Protein 8BK4 (pdb70)

Structure (mmCIF, N/CA/C/O backbone):
data_8BK4
#
_entry.id   8BK4
#
_cell.length_a   42.493
_cell.length_b   57.529
_cell.length_c   67.712
_cell.angle_alpha   90
_cell.angle_beta   90
_cell.angle_gamma   90
#
_symmetry.space_group_name_H-M   'P 21 21 21'
#
loop_
_entity.id
_entity.type
_entity.pdbx_description
1 polymer 'Macrophage infectivity potentiator'
2 non-polymer GLYCEROL
3 non-polymer (1~{S},5~{S},6~{R})-10-[3,5-bis(chloranyl)phenyl]sulfonyl-5-(hydroxymethyl)-3-[(1~{S})-1-pyridin-2-ylethyl]-3,10-diazabicyclo[4.3.1]decan-2-one
4 non-polymer 'PHOSPHATE ION'
5 water water
#
loop_
_atom_site.group_PDB
_atom_site.id
_atom_site.type_symbol
_atom_site.label_atom_id
_atom_site.label_al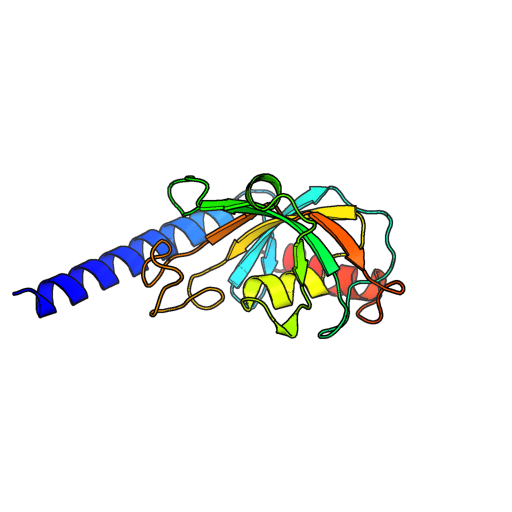t_id
_atom_site.label_comp_id
_atom_site.label_asym_id
_atom_site.label_entity_id
_atom_site.label_seq_id
_atom_site.pdbx_PDB_ins_code
_atom_site.Cartn_x
_atom_site.Cartn_y
_atom_site.Cartn_z
_atom_site.occupancy
_atom_site.B_iso_or_equiv
_atom_site.auth_seq_id
_atom_site.auth_comp_id
_atom_site.auth_asym_id
_atom_site.auth_atom_id
_atom_site.pdbx_PDB_model_num
ATOM 1 N N . ASP A 1 1 ? 8.452 16.288 -11.736 1 44.03 32 ASP A N 1
ATOM 2 C CA . ASP A 1 1 ? 9.196 17.254 -10.935 1 41.27 32 ASP A CA 1
ATOM 3 C C . ASP A 1 1 ? 9.217 16.825 -9.464 1 41.57 32 ASP A C 1
ATOM 4 O O . ASP A 1 1 ? 8.451 15.959 -9.05 1 33.92 32 ASP A O 1
ATOM 12 N N . ALA A 1 2 ? 10.103 17.433 -8.674 1 34.76 33 ALA A N 1
ATOM 13 C CA . ALA A 1 2 ? 10.291 16.972 -7.302 1 33.81 33 ALA A CA 1
ATOM 14 C C . ALA A 1 2 ? 8.998 17.034 -6.489 1 39.93 33 ALA A C 1
ATOM 15 O O . ALA A 1 2 ? 8.765 16.176 -5.636 1 25.71 33 ALA A O 1
ATOM 22 N N . ALA A 1 3 ? 8.1761733 18.063529 -6.7204071 1 52.45 34 ALA A N 1
ATOM 23 C CA . ALA A 1 3 ? 6.8974589 18.265093 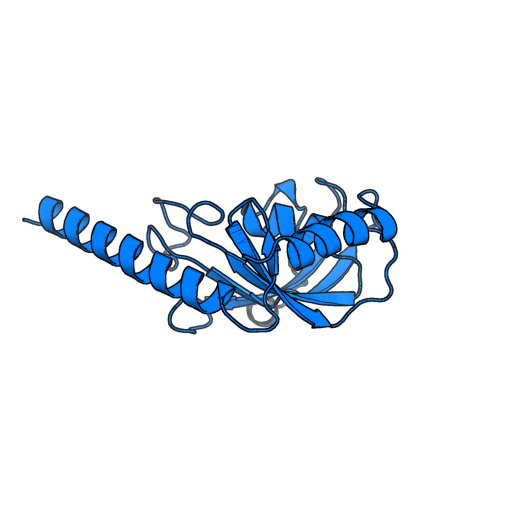-6.00018 1 54.99 34 ALA A CA 1
ATOM 24 C C . ALA A 1 3 ? 5.8913565 17.180006 -6.3925666 1 53.46 34 ALA A C 1
ATOM 25 O O . ALA A 1 3 ? 5.1740705 16.730381 -5.4895686 1 27.03 34 ALA A O 1
ATOM 32 N N . SER A 1 4 ? 5.803 16.801 -7.675 1 33.6 35 SER A N 1
ATOM 33 C CA . SER A 1 4 ? 4.922 15.716 -8.079 1 23.11 35 SER A CA 1
ATOM 34 C C . SER A 1 4 ? 5.476 14.382 -7.602 1 29.29 35 SER A C 1
ATOM 35 O O . SER A 1 4 ? 4.706 13.468 -7.288 1 23.89 35 SER A O 1
ATOM 43 N N . HIS A 1 5 ? 6.806 14.267 -7.507 1 26.35 36 HIS A N 1
ATOM 44 C CA . HIS A 1 5 ? 7.388 13.022 -7.021 1 26.29 36 HIS A CA 1
ATOM 45 C C . HIS A 1 5 ? 7.128 12.85 -5.531 1 22.6 36 HIS A C 1
ATOM 46 O O . HIS A 1 5 ? 6.857 11.736 -5.067 1 18.68 36 HIS A O 1
ATOM 60 N N . GLU A 1 6 ? 7.229 13.939 -4.767 1 19.83 37 GLU A N 1
ATOM 61 C CA . GLU A 1 6 ? 6.87 13.905 -3.353 1 19.03 37 GLU A CA 1
ATOM 62 C C . GLU A 1 6 ? 5.433 13.427 -3.159 1 19.75 37 GLU A C 1
ATOM 63 O O . GLU A 1 6 ? 5.159 12.598 -2.284 1 18.39 37 GLU A O 1
ATOM 75 N N . GLU A 1 7 ? 4.496 13.962 -3.95 1 20.85 38 GLU A N 1
ATOM 76 C CA . GLU A 1 7 ? 3.103 13.532 -3.849 1 24.98 38 GLU A CA 1
ATOM 77 C C . GLU A 1 7 ? 2.947 12.048 -4.174 1 23.31 38 GLU A C 1
ATOM 78 O O . GLU A 1 7 ? 2.182 11.327 -3.509 1 17.52 38 GLU A O 1
ATOM 90 N N . ARG A 1 8 ? 3.629 11.583 -5.22 1 16.92 39 ARG A N 1
ATOM 91 C CA . ARG A 1 8 ? 3.539 10.179 -5.588 1 18.09 39 ARG A CA 1
ATOM 92 C C . ARG A 1 8 ? 4.068 9.309 -4.462 1 15.55 39 ARG A C 1
ATOM 93 O O . ARG A 1 8 ? 3.48 8.267 -4.139 1 15.14 39 ARG A O 1
ATOM 114 N N . MET A 1 9 ? 5.184 9.713 -3.857 1 14.86 40 MET A N 1
ATOM 115 C CA . MET A 1 9 ? 5.781 8.865 -2.838 1 13.32 40 MET A CA 1
ATOM 116 C C . MET A 1 9 ? 4.932 8.847 -1.583 1 17.43 40 MET A C 1
ATOM 117 O O . MET A 1 9 ? 4.796 7.807 -0.932 1 13.69 40 MET A O 1
ATOM 131 N N . ASN A 1 10 ? 4.315 9.975 -1.241 1 17.45 41 ASN A N 1
ATOM 132 C CA . ASN A 1 10 ? 3.415 9.962 -0.097 1 15.8 41 ASN A CA 1
ATOM 133 C C . ASN A 1 10 ? 2.17 9.13 -0.366 1 13.4 41 ASN A C 1
ATOM 134 O O . ASN A 1 10 ? 1.69 8.435 0.54 1 13.65 41 ASN A O 1
ATOM 145 N N . ASN A 1 11 ? 1.665 9.129 -1.598 1 13.41 42 ASN A N 1
ATOM 146 C CA . ASN A 1 11 ? 0.547 8.246 -1.909 1 13.94 42 ASN A CA 1
ATOM 147 C C . ASN A 1 11 ? 0.984 6.793 -1.792 1 13.2 42 ASN A C 1
ATOM 148 O O . ASN A 1 11 ? 0.231 5.949 -1.289 1 13.27 42 ASN A O 1
ATOM 159 N N . TYR A 1 12 ? 2.214 6.497 -2.226 1 12.8 43 TYR A N 1
ATOM 160 C CA . TYR A 1 12 ? 2.765 5.161 -2.076 1 11.85 43 TYR A CA 1
ATOM 161 C C . TYR A 1 12 ? 2.861 4.789 -0.607 1 11.78 43 TYR A C 1
ATOM 162 O O . TYR A 1 12 ? 2.405 3.714 -0.197 1 10.59 43 TYR A O 1
ATOM 180 N N . ARG A 1 13 ? 3.472 5.65 0.207 1 11.92 44 ARG A N 1
ATOM 181 C CA . ARG A 1 13 ? 3.629 5.333 1.626 1 8.52 44 ARG A CA 1
ATOM 182 C C . ARG A 1 13 ? 2.284 5.099 2.302 1 11.99 44 ARG A C 1
ATOM 183 O O . ARG A 1 13 ? 2.14 4.168 3.115 1 11.9 44 ARG A O 1
ATOM 204 N N . LYS A 1 14 ? 1.304 5.958 2.01 1 12.16 45 LYS A N 1
ATOM 205 C CA . LYS A 1 14 ? -0.046 5.797 2.544 1 10.57 45 LYS A CA 1
ATOM 206 C C . LYS A 1 14 ? -0.635 4.45 2.149 1 13.51 45 LYS A C 1
ATOM 207 O O . LYS A 1 14 ? -1.239 3.755 2.974 1 15.43 45 LYS 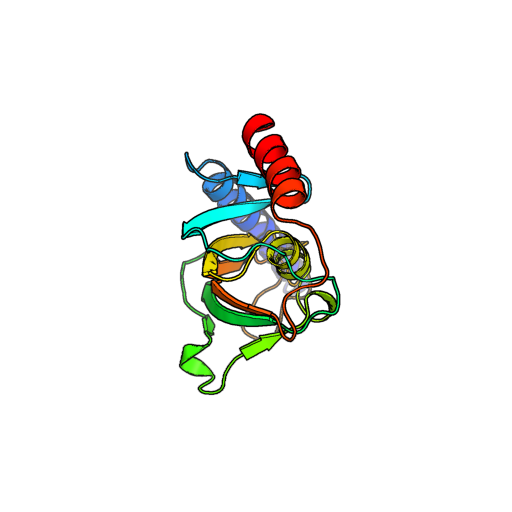A O 1
ATOM 226 N N . ARG A 1 15 ? -0.48 4.058 0.885 1 10.85 46 ARG A N 1
ATOM 227 C CA . ARG A 1 15 ? -1.081 2.814 0.414 1 13.43 46 ARG A CA 1
ATOM 228 C C . ARG A 1 15 ? -0.437 1.598 1.071 1 10.86 46 ARG A C 1
ATOM 229 O O . ARG A 1 15 ? -1.136 0.695 1.55 1 11.63 46 ARG A O 1
ATOM 250 N N . VAL A 1 16 ? 0.893 1.534 1.076 1 10.43 47 VAL A N 1
ATOM 251 C CA . VAL A 1 16 ? 1.537 0.334 1.594 1 10.98 47 VAL A CA 1
ATOM 252 C C . VAL A 1 16 ? 1.451 0.29 3.118 1 9.61 47 VAL A C 1
ATOM 253 O O . VAL A 1 16 ? 1.44 -0.795 3.716 1 10.67 47 VAL A O 1
ATOM 266 N N . GLY A 1 17 ? 1.369 1.451 3.766 1 8.62 48 GLY A N 1
ATOM 267 C CA . GLY A 1 17 ? 1.144 1.458 5.201 1 10.77 48 GLY A CA 1
ATOM 268 C C . GLY A 1 17 ? -0.228 0.922 5.568 1 9.48 48 GLY A C 1
ATOM 269 O O . GLY A 1 17 ? -0.376 0.188 6.556 1 9.75 48 GLY A O 1
ATOM 273 N N . ARG A 1 18 ? -1.249 1.297 4.795 1 9.63 49 ARG A N 1
ATOM 274 C CA . ARG A 1 18 ? -2.581 0.742 4.981 1 9.45 49 ARG A CA 1
ATOM 275 C C . ARG A 1 18 ? -2.554 -0.766 4.814 1 10.4 49 ARG A C 1
ATOM 276 O O . ARG A 1 18 ? -3.154 -1.495 5.613 1 13.09 49 ARG A O 1
ATOM 297 N N . LEU A 1 19 ? -1.837 -1.264 3.796 1 10.35 50 LEU A N 1
ATOM 298 C CA . LEU A 1 19 ? -1.757 -2.709 3.597 1 9.25 50 LEU A CA 1
ATOM 299 C C . LEU A 1 19 ? -1.149 -3.383 4.815 1 9.62 50 LEU A C 1
ATOM 300 O O . LEU A 1 19 ? -1.627 -4.434 5.269 1 10.8 50 LEU A O 1
ATOM 316 N N . PHE A 1 20 ? -0.068 -2.81 5.328 1 11.02 51 PHE A N 1
ATOM 317 C CA . PHE A 1 20 ? 0.586 -3.363 6.505 1 9.78 51 PHE A CA 1
ATOM 318 C C . PHE A 1 20 ? -0.391 -3.462 7.662 1 8.75 51 PHE A C 1
ATOM 319 O O . PHE A 1 20 ? -0.52 -4.515 8.304 1 9.68 51 PHE A O 1
ATOM 336 N N . MET A 1 21 ? -1.1004132 -2.3889091 7.9372264 1 9.76 52 MET A N 1
ATOM 337 C CA . MET A 1 21 ? -2.0556449 -2.3326751 9.0653051 1 10.39 52 MET A CA 1
ATOM 338 C C . MET A 1 21 ? -3.2030957 -3.3201088 8.850013 1 11.93 52 MET A C 1
ATOM 339 O O . MET A 1 21 ? -3.6027325 -3.8802008 9.8198404 1 10.24 52 MET A O 1
ATOM 353 N N . GLU A 1 22 ? -3.674 -3.537 7.627 1 11.13 53 GLU A N 1
ATOM 354 C CA . GLU A 1 22 ? -4.732 -4.519 7.41 1 11.9 53 GLU A CA 1
ATOM 355 C C . GLU A 1 22 ? -4.216 -5.929 7.638 1 11.46 53 GLU A C 1
ATOM 356 O O . GLU A 1 22 ? -4.91 -6.762 8.243 1 13.93 53 GLU A O 1
ATOM 368 N N . GLN A 1 23 ? -2.989 -6.199 7.206 1 9.88 54 GLN A N 1
ATOM 369 C CA . GLN A 1 23 ? -2.385 -7.503 7.437 1 12.28 54 GLN A CA 1
ATOM 370 C C . GLN A 1 23 ? -2.211 -7.768 8.927 1 10.86 54 GLN A C 1
ATOM 371 O O . GLN A 1 23 ? -2.527 -8.857 9.421 1 13.17 54 GLN A O 1
ATOM 385 N N . LYS A 1 24 ? -1.727 -6.783 9.679 1 9.45 55 LYS A N 1
ATOM 386 C CA . LYS A 1 24 ? -1.527 -7.032 11.103 1 11.39 55 LYS A CA 1
ATOM 387 C C . LYS A 1 24 ? -2.866 -7.19 11.824 1 10.19 55 LYS A C 1
ATOM 388 O O . LYS A 1 24 ? -3.004 -8.006 12.746 1 9.74 55 LYS A O 1
ATOM 407 N N . ALA A 1 25 ? -3.871 -6.411 11.437 1 10.41 56 ALA A N 1
ATOM 408 C CA . ALA A 1 25 ? -5.178 -6.562 12.068 1 10.68 56 ALA A CA 1
ATOM 409 C C . ALA A 1 25 ? -5.801 -7.926 11.775 1 11.91 56 ALA A C 1
ATOM 410 O O . ALA A 1 25 ? -6.612 -8.418 12.57 1 13.91 56 ALA A O 1
ATOM 417 N N . ALA A 1 26 ? -5.465 -8.535 10.636 1 10.78 57 ALA A N 1
ATOM 418 C CA . ALA A 1 26 ? -6.055 -9.812 10.245 1 11.83 57 ALA A CA 1
ATOM 419 C C . ALA A 1 26 ? -5.429 -11.007 10.95 1 11.54 57 ALA A C 1
ATOM 420 O O . ALA A 1 26 ? -5.979 -12.105 10.859 1 12.37 57 ALA A O 1
ATOM 427 N N . GLN A 1 27 ? -4.333 -10.827 11.669 1 8.34 58 GLN A N 1
ATOM 428 C CA . GLN A 1 27 ? -3.71 -11.939 12.363 1 8.93 58 GLN A CA 1
ATOM 429 C C . GLN A 1 27 ? -4.718 -12.571 13.316 1 10.8 58 GLN A C 1
ATOM 430 O O . GLN A 1 27 ? -5.474 -11.851 13.971 1 10.32 58 GLN A O 1
ATOM 444 N N . PRO A 1 28 ? -4.743 -13.907 13.426 1 9.43 59 PRO A N 1
ATOM 445 C CA . PRO A 1 28 ? -5.818 -14.559 14.189 1 10.72 59 PRO A CA 1
ATOM 446 C C . PRO A 1 28 ? -5.973 -14.099 15.617 1 8.89 59 PRO A C 1
ATOM 447 O O . PRO A 1 28 ? -7.093 -14.122 16.127 1 10.87 59 PRO A O 1
ATOM 458 N N . ASP A 1 29 ? -4.893 -13.714 16.287 1 9.97 60 ASP A N 1
ATOM 459 C CA . ASP A 1 29 ? -4.944 -13.304 17.685 1 9.6 60 ASP A CA 1
ATOM 460 C C . ASP A 1 29 ? -4.755 -11.806 17.883 1 12.8 60 ASP A C 1
ATOM 461 O O . ASP A 1 29 ? -4.591 -11.352 19.027 1 13.71 60 ASP A O 1
ATOM 470 N N . ALA A 1 30 ? -4.815 -11.022 16.813 1 9.73 61 ALA A N 1
ATOM 471 C CA . ALA A 1 30 ? -4.709 -9.581 16.944 1 11.83 61 ALA A CA 1
ATOM 472 C C . ALA A 1 30 ? -6.052 -8.989 17.326 1 11.63 61 ALA A C 1
ATOM 473 O O . ALA A 1 30 ? -7.112 -9.493 16.949 1 12.07 61 ALA A O 1
ATOM 480 N N . VAL A 1 31 ? -5.989 -7.901 18.088 1 10.26 62 VAL A N 1
ATOM 481 C CA . VAL A 1 31 ? -7.148 -7.162 18.577 1 7.91 62 VAL A CA 1
ATOM 482 C C . VAL A 1 31 ? -7.057 -5.746 18.033 1 10.35 62 VAL A C 1
ATOM 483 O O . VAL A 1 31 ? -6 -5.114 18.141 1 11.81 62 VAL A O 1
ATOM 496 N N . LYS A 1 32 ? -8.158 -5.248 17.463 1 10.88 63 LYS A N 1
ATOM 497 C CA . LYS A 1 32 ? -8.225 -3.904 16.9 1 11.8 63 LYS A CA 1
ATOM 498 C C . LYS A 1 32 ? -9.178 -3.044 17.718 1 14.21 63 LYS A C 1
ATOM 499 O O . LYS A 1 32 ? -10.345 -3.405 17.908 1 13.38 63 LYS A O 1
ATOM 518 N N . LEU A 1 33 ? -8.676 -1.915 18.205 1 12.91 64 LEU A N 1
ATOM 519 C CA . LEU A 1 33 ? -9.486 -0.996 18.974 1 12.64 64 LEU A CA 1
ATOM 520 C C . LEU A 1 33 ? -10.155 -0.005 18.04 1 11.49 64 LEU A C 1
ATOM 521 O O . LEU A 1 33 ? -9.746 0.161 16.892 1 12.38 64 LEU A O 1
ATOM 537 N N . PRO A 1 34 ? -11.193 0.679 18.508 1 13.69 65 PRO A N 1
ATOM 538 C CA . PRO A 1 34 ? -11.888 1.65 17.642 1 14.7 65 PRO A CA 1
ATOM 539 C C . PRO A 1 34 ? -11 2.72 17.006 1 19.37 65 PRO A C 1
ATOM 540 O O . PRO A 1 34 ? -11.286 3.166 15.89 1 17.85 65 PRO A O 1
ATOM 551 N N . SER A 1 35 ? -9.935 3.148 17.683 1 13.51 66 SER A N 1
ATOM 552 C CA . SER A 1 35 ? -9.036 4.154 17.12 1 13.15 66 SER A CA 1
ATOM 553 C C . SER A 1 35 ? -8.263 3.676 15.9 1 11.2 66 SER A C 1
ATOM 554 O O . SER A 1 35 ? -7.695 4.514 15.184 1 13.1 66 SER A O 1
ATOM 562 N N . GLY A 1 36 ? -8.179 2.361 15.683 1 12.71 67 GLY A N 1
ATOM 563 C CA . GLY A 1 36 ? -7.313 1.77 14.679 1 10.91 67 GLY A CA 1
ATOM 564 C C . GLY A 1 36 ? -6.042 1.159 15.235 1 9.87 67 GLY A C 1
ATOM 565 O O . GLY A 1 36 ? -5.323 0.459 14.51 1 11.12 67 G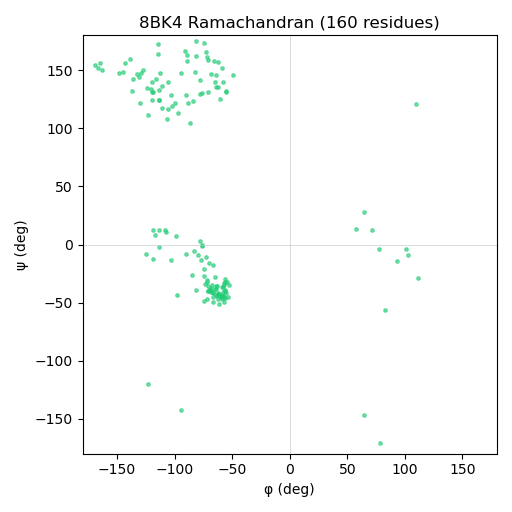LY A O 1
ATOM 569 N N . LEU A 1 37 ? -5.758 1.384 16.509 1 9.36 68 LEU A N 1
ATOM 570 C CA . LEU A 1 37 ? -4.651 0.694 17.149 1 8.38 68 LEU A CA 1
ATOM 571 C C . LEU A 1 37 ? -4.909 -0.807 17.145 1 10.78 68 LEU A C 1
ATOM 572 O O . LEU A 1 37 ? -6.006 -1.267 17.482 1 10.26 68 LEU A O 1
ATOM 588 N N . VAL A 1 38 ? -3.876 -1.575 16.802 1 8.45 69 VAL A N 1
ATOM 589 C CA . VAL A 1 38 ? -3.927 -3.031 16.789 1 7.97 69 VAL A CA 1
ATOM 590 C C . VAL A 1 38 ? -2.885 -3.559 17.767 1 7.93 69 VAL A C 1
ATOM 591 O O . VAL A 1 38 ? -1.778 -3.014 17.854 1 8.45 69 VAL A O 1
ATOM 604 N N . PHE A 1 39 ? -3.226 -4.611 18.519 1 8.76 70 PHE A N 1
ATOM 605 C CA . PHE A 1 39 ? -2.219 -5.22 19.375 1 11.24 70 PHE A CA 1
ATOM 606 C C . PHE A 1 39 ? -2.369 -6.733 19.422 1 9.91 70 PHE A C 1
ATOM 607 O O . PHE A 1 39 ? -3.435 -7.286 19.149 1 9.77 70 PHE A O 1
ATOM 624 N N . GLN A 1 40 ? -1.26 -7.388 19.75 1 9.65 71 GLN A N 1
ATOM 625 C CA . GLN A 1 40 ? -1.238 -8.792 20.138 1 9.26 71 GLN A CA 1
ATOM 626 C C . GLN A 1 40 ? -0.655 -8.878 21.536 1 10.81 71 GLN A C 1
ATOM 627 O O . GLN A 1 40 ? 0.37 -8.248 21.821 1 13.43 71 GLN A O 1
ATOM 641 N N . ARG A 1 41 ? -1.289 -9.644 22.399 1 11.27 72 ARG A N 1
ATOM 642 C CA . ARG A 1 41 ? -0.725 -9.887 23.712 1 9.94 72 ARG A CA 1
ATOM 643 C C . ARG A 1 41 ? 0.39 -10.917 23.632 1 13.86 72 ARG A C 1
ATOM 644 O O . ARG A 1 41 ? 0.201 -12.021 23.103 1 11.74 72 ARG A O 1
ATOM 665 N N . ILE A 1 42 ? 1.532 -10.579 24.217 1 11.48 73 ILE A N 1
ATOM 666 C CA . ILE A 1 42 ? 2.635 -11.517 24.376 1 12.54 73 ILE A CA 1
ATOM 667 C C . ILE A 1 42 ? 2.661 -12.138 25.765 1 10.8 73 ILE A C 1
ATOM 668 O O . ILE A 1 42 ? 2.891 -13.343 25.901 1 14.6 73 ILE A O 1
ATOM 684 N N . ALA A 1 43 ? 2.448 -11.338 26.802 1 10.53 74 ALA A N 1
ATOM 685 C CA . ALA A 1 43 ? 2.428 -11.811 28.176 1 11.18 74 ALA A CA 1
ATOM 686 C C . ALA A 1 43 ? 1.391 -11.028 28.964 1 13.88 74 ALA A C 1
ATOM 687 O O . ALA A 1 43 ? 1.143 -9.854 28.686 1 11.96 74 ALA A O 1
ATOM 694 N N . ARG A 1 44 ? 0.786 -11.696 29.956 1 12.53 75 ARG A N 1
ATOM 695 C CA . ARG A 1 44 ? -0.151 -11.071 30.876 1 14.91 75 ARG A CA 1
ATOM 696 C C . ARG A 1 44 ? 0.552 -10.836 32.198 1 14.26 75 ARG A C 1
ATOM 697 O O . ARG A 1 44 ? 1.152 -11.762 32.762 1 15.26 75 ARG A O 1
ATOM 718 N N . GLY A 1 45 ? 0.46 -9.603 32.688 1 14.54 76 GLY A N 1
ATOM 719 C CA . GLY A 1 45 ? 1.071 -9.244 33.948 1 16.04 76 GLY A CA 1
ATOM 720 C C . GLY A 1 45 ? 0.137 -9.439 35.125 1 18.81 76 GLY A C 1
ATOM 721 O O . GLY A 1 45 ? -1.078 -9.574 34.974 1 19.7 76 GLY A O 1
ATOM 725 N N . SER A 1 46 ? 0.737 -9.395 36.309 1 21.65 77 SER A N 1
ATOM 726 C CA . SER A 1 46 ? 0.023 -9.572 37.558 1 22.49 77 SER A CA 1
ATOM 727 C C . SER A 1 46 ? -0.505 -8.268 38.139 1 22.83 77 SER A C 1
ATOM 728 O O . SER A 1 46 ? -1.248 -8.314 39.122 1 21.14 77 SER A O 1
ATOM 736 N N . GLY A 1 47 ? -0.15 -7.113 37.573 1 17.82 78 GLY A N 1
ATOM 737 C CA . GLY A 1 47 ? -0.638 -5.851 38.109 1 21.5 78 GLY A CA 1
ATOM 738 C C . GLY A 1 47 ? -2.152 -5.731 38.035 1 18.84 78 GLY A C 1
ATOM 739 O O . GLY A 1 47 ? -2.812 -6.37 37.224 1 23.5 78 GLY A O 1
ATOM 743 N N . LYS A 1 48 ? -2.717 -4.884 38.897 1 21.08 79 LYS A N 1
ATOM 744 C CA . LYS A 1 48 ? -4.169 -4.717 38.981 1 23.46 79 LYS A CA 1
ATOM 745 C C . LYS A 1 48 ? -4.656 -3.331 38.547 1 16.81 79 LYS A C 1
ATOM 746 O O . LYS A 1 48 ? -5.873 -3.083 38.526 1 17.56 79 LYS A O 1
ATOM 765 N N . ARG A 1 49 ? -3.765 -2.42 38.182 1 12.94 80 ARG A N 1
ATOM 766 C CA . ARG A 1 49 ? -4.177 -1.097 37.748 1 11.57 80 ARG A CA 1
ATOM 767 C C . ARG A 1 49 ? -3.384 -0.703 36.513 1 13.3 80 ARG A C 1
ATOM 768 O O . ARG A 1 49 ? -2.187 -0.97 36.432 1 14.14 80 ARG A O 1
ATOM 789 N N . ALA A 1 50 ? -4.024 -0.037 35.605 1 10.62 81 ALA A N 1
ATOM 790 C CA . ALA A 1 50 ? -3.331 0.611 34.507 1 12.51 81 ALA A CA 1
ATOM 791 C C . ALA A 1 50 ? -2.94 2.031 34.897 1 12.92 81 ALA A C 1
ATOM 792 O O . ALA A 1 50 ? -3.516 2.624 35.815 1 11.77 81 ALA A O 1
ATOM 799 N N . PRO A 1 51 ? -1.941 2.602 34.237 1 11.24 82 PRO A N 1
ATOM 800 C CA . PRO A 1 51 ? -1.56 3.984 34.546 1 10.95 82 PRO A CA 1
ATOM 801 C C . PRO A 1 51 ? -2.626 4.98 34.12 1 11.68 82 PRO A C 1
ATOM 802 O O . PRO A 1 51 ? -3.314 4.821 33.102 1 11.89 82 PRO A O 1
ATOM 813 N N . ALA A 1 52 ? -2.733 6.05 34.9 1 11.98 83 ALA A N 1
ATOM 814 C CA . ALA A 1 52 ? -3.476 7.209 34.455 1 11.53 83 ALA A CA 1
ATOM 815 C C . ALA A 1 52 ? -2.676 7.979 33.408 1 12.19 83 ALA A C 1
ATOM 816 O O . ALA A 1 52 ? -1.5 7.7 33.15 1 12.73 83 ALA A O 1
ATOM 823 N N . ILE A 1 53 ? -3.324 8.998 32.833 1 12.66 84 ILE A N 1
ATOM 824 C CA . ILE A 1 53 ? -2.73 9.772 31.743 1 12.83 84 ILE A CA 1
ATOM 825 C C . ILE A 1 53 ? -1.383 10.371 32.137 1 12.54 84 ILE A C 1
ATOM 826 O O . ILE A 1 53 ? -0.493 10.533 31.284 1 14.24 84 ILE A O 1
ATOM 842 N N . ASP A 1 54 ? -1.189 10.673 33.42 1 14.45 85 ASP A N 1
ATOM 843 C CA . ASP A 1 54 ? 0.015 11.346 33.896 1 14.53 85 ASP A CA 1
ATOM 844 C C . ASP A 1 54 ? 0.886 10.478 34.796 1 18.04 85 ASP A C 1
ATOM 845 O O . ASP A 1 54 ? 1.819 10.996 35.421 1 19.15 85 ASP A O 1
ATOM 854 N N . ASP A 1 55 ? 0.632 9.177 34.865 1 11.57 86 ASP A N 1
ATOM 855 C CA . ASP A 1 55 ? 1.462 8.307 35.692 1 12.8 86 ASP A CA 1
ATOM 856 C C . ASP A 1 55 ? 2.774 8.019 34.971 1 11.81 86 ASP A C 1
ATOM 857 O O . ASP A 1 55 ? 2.807 7.827 33.755 1 14.05 86 ASP A O 1
ATOM 866 N N . LYS A 1 56 ? 3.853 7.973 35.737 1 13.42 87 LYS A N 1
ATOM 867 C CA . LYS A 1 56 ? 5.171 7.692 35.198 1 11.95 87 LYS A CA 1
ATOM 868 C C . LYS A 1 56 ? 5.361 6.173 35.075 1 11.55 87 LYS A C 1
ATOM 869 O O . LYS A 1 56 ? 5.227 5.437 36.068 1 13.07 87 LYS A O 1
ATOM 888 N N . CYS A 1 57 ? 5.665 5.697 33.861 1 10.38 88 CYS A N 1
ATOM 889 C CA . CYS A 1 57 ? 5.731 4.271 33.565 1 10.83 88 CYS A CA 1
ATOM 890 C C . CYS A 1 57 ? 7.137 3.913 33.11 1 10.7 88 CYS A C 1
ATOM 891 O O . CYS A 1 57 ? 7.669 4.532 32.183 1 13.5 88 CYS A O 1
ATOM 899 N N . GLU A 1 58 ? 7.719 2.868 33.688 1 8.19 89 GLU A N 1
ATOM 900 C CA . GLU A 1 58 ? 8.957 2.316 33.142 1 10.77 89 GLU A CA 1
ATOM 901 C C . GLU A 1 58 ? 8.586 1.262 32.1 1 10.06 89 GLU A C 1
ATOM 902 O O . GLU A 1 58 ? 7.855 0.32 32.419 1 9.63 89 GLU A O 1
ATOM 914 N N . VAL A 1 59 ? 9.049 1.45 30.861 1 9.72 90 VAL A N 1
ATOM 915 C CA . VAL A 1 59 ? 8.677 0.6 29.741 1 10.25 90 VAL A CA 1
ATOM 916 C C . VAL A 1 59 ? 9.944 0.038 29.114 1 12.17 90 VAL A C 1
ATOM 917 O O . VAL A 1 59 ? 10.9 0.777 28.851 1 15.63 90 VAL A O 1
ATOM 930 N N . HIS A 1 60 ? 9.934 -1.253 28.828 1 8.35 91 HIS A N 1
ATOM 931 C CA . HIS A 1 60 ? 11.016 -1.892 28.082 1 9.66 91 HIS A CA 1
ATOM 932 C C . HIS A 1 60 ? 10.483 -2.153 26.684 1 7.91 91 HIS A C 1
ATOM 933 O O . HIS A 1 60 ? 9.49 -2.882 26.535 1 10.78 91 HIS A O 1
ATOM 947 N N . TYR A 1 61 ? 11.081 -1.514 25.677 1 9.18 92 TYR A N 1
ATOM 948 C CA . TYR A 1 61 ? 10.492 -1.529 24.354 1 8.03 92 TYR A CA 1
ATOM 949 C C . TYR A 1 61 ? 11.524 -1.701 23.254 1 8.57 92 TYR A C 1
ATOM 950 O O . TYR A 1 61 ? 12.712 -1.455 23.423 1 9.37 92 TYR A O 1
ATOM 968 N N . THR A 1 62 ? 11.018 -2.134 22.111 1 7.44 93 THR A N 1
ATOM 969 C CA . THR A 1 62 ? 11.74 -2.158 20.856 1 7.01 93 THR A CA 1
ATOM 970 C C . THR A 1 62 ? 10.787 -1.658 19.785 1 8.45 93 THR A C 1
ATOM 971 O O . THR A 1 62 ? 9.647 -2.134 19.71 1 10.5 93 THR A O 1
ATOM 982 N N . GLY A 1 63 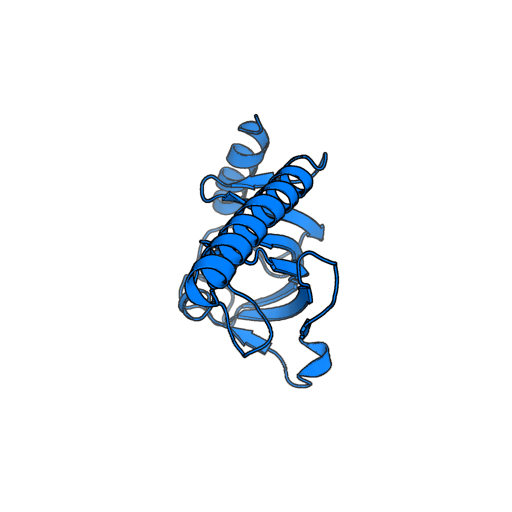? 11.252 -0.733 18.95 1 8.06 94 GLY A N 1
ATOM 983 C CA . GLY A 1 63 ? 10.449 -0.147 17.889 1 8.16 94 GLY A CA 1
ATOM 984 C C . GLY A 1 63 ? 10.961 -0.604 16.535 1 12.16 94 GLY A C 1
ATOM 985 O O . GLY A 1 63 ? 12.169 -0.614 16.306 1 12.49 94 GLY A O 1
ATOM 989 N N . ARG A 1 64 ? 10.041 -0.965 15.637 1 9.83 95 ARG A N 1
ATOM 990 C CA . ARG A 1 64 ? 10.391 -1.416 14.294 1 9.64 95 ARG A CA 1
ATOM 991 C C . ARG A 1 64 ? 9.588 -0.643 13.251 1 10.43 95 ARG A C 1
ATOM 992 O O . ARG A 1 64 ? 8.425 -0.285 13.47 1 10.15 95 ARG A O 1
ATOM 1031 N N . LEU A 1 65 ? 10.205 -0.42 12.091 1 10.55 96 LEU A N 1
ATOM 1032 C CA . LEU A 1 65 ? 9.486 0.129 10.948 1 11.58 96 LEU A CA 1
ATOM 1033 C C . LEU A 1 65 ? 8.727 -0.998 10.245 1 10.79 96 LEU A C 1
ATOM 1034 O O . LEU A 1 65 ? 8.862 -2.175 10.584 1 11.62 96 LEU A O 1
ATOM 1050 N N . ARG A 1 66 ? 7.93 -0.647 9.224 1 13.49 97 ARG A N 1
ATOM 1051 C CA . ARG A 1 66 ? 7.039 -1.649 8.642 1 14.79 97 ARG A CA 1
ATOM 1052 C C . ARG A 1 66 ? 7.789 -2.717 7.864 1 11.44 97 ARG A C 1
ATOM 1053 O O . ARG A 1 66 ? 7.218 -3.781 7.604 1 17.62 97 ARG A O 1
ATOM 1074 N N . ASP A 1 67 ? 9.062 -2.489 7.518 1 12.7 98 ASP A N 1
ATOM 1075 C CA . ASP A 1 67 ? 9.853 -3.546 6.902 1 13.24 98 ASP A CA 1
ATOM 1076 C C . ASP A 1 67 ? 10.446 -4.495 7.931 1 11.52 98 ASP A C 1
ATOM 1077 O O . ASP A 1 67 ? 11.051 -5.501 7.538 1 16.9 98 ASP A O 1
ATOM 1086 N N . GLY A 1 68 ? 10.289 -4.196 9.224 1 12.86 99 GLY A N 1
ATOM 1087 C CA . GLY A 1 68 ? 10.802 -5.019 10.3 1 13.85 99 GLY A CA 1
ATOM 1088 C C . GLY A 1 68 ? 12.087 -4.53 10.928 1 11.09 99 GLY A C 1
ATOM 1089 O O . GLY A 1 68 ? 12.528 -5.122 11.921 1 14.18 99 GLY A O 1
ATOM 1093 N N . THR A 1 69 ? 12.684 -3.459 10.415 1 11.63 100 THR A N 1
ATOM 1094 C CA . THR A 1 69 ? 13.968 -2.985 10.92 1 9.05 100 THR A CA 1
ATOM 1095 C C . THR A 1 69 ? 13.8 -2.264 12.254 1 11.75 100 THR A C 1
ATOM 1096 O O . THR A 1 69 ? 12.984 -1.35 12.379 1 12.09 100 THR A O 1
ATOM 1107 N N . VAL A 1 70 ? 14.615 -2.642 13.237 1 10.66 101 VAL A N 1
ATOM 1108 C CA . VAL A 1 70 ? 14.601 -1.978 14.53 1 10.85 101 VAL A CA 1
ATOM 1109 C C . VAL A 1 70 ? 15.203 -0.592 14.374 1 13.02 101 VAL A C 1
ATOM 1110 O O . VAL A 1 70 ? 16.281 -0.43 13.777 1 14.65 101 VAL A O 1
ATOM 1123 N N . PHE A 1 71 ? 14.512 0.415 14.907 1 10.44 102 PHE A N 1
ATOM 1124 C CA . PHE A 1 71 ? 14.998 1.783 14.871 1 8.48 102 PHE A CA 1
ATOM 1125 C C . PHE A 1 71 ? 15.23 2.407 16.24 1 10.98 102 PHE A C 1
ATOM 1126 O O . PHE A 1 71 ? 15.919 3.432 16.312 1 12.88 102 PHE A O 1
ATOM 1143 N N . ASP A 1 72 ? 14.745 1.795 17.318 1 9.58 103 ASP A N 1
ATOM 1144 C CA . ASP A 1 72 ? 14.969 2.288 18.656 1 10.92 103 ASP A CA 1
ATOM 1145 C C . ASP A 1 72 ? 14.62 1.173 19.628 1 10.22 103 ASP A C 1
ATOM 1146 O O . ASP A 1 72 ? 13.809 0.285 19.321 1 11.23 103 ASP A O 1
ATOM 1155 N N . SER A 1 73 ? 15.201 1.252 20.823 1 10.6 104 SER A N 1
ATOM 1156 C CA . SER A 1 73 ? 14.95 0.252 21.844 1 9.15 104 SER A CA 1
ATOM 1157 C C . SER A 1 73 ? 15.521 0.731 23.166 1 11.54 104 SER A C 1
ATOM 1158 O O . SER A 1 73 ? 16.487 1.501 23.213 1 13.04 104 SER A O 1
ATOM 1166 N N . SER A 1 74 ? 14.934 0.212 24.24 1 11.62 105 SER A N 1
ATOM 1167 C CA . SER A 1 74 ? 15.485 0.41 25.573 1 13.27 105 SER A CA 1
ATOM 1168 C C . SER A 1 74 ? 16.943 -0.053 25.651 1 15.17 105 SER A C 1
ATOM 1169 O O . SER A 1 74 ? 17.78 0.604 26.286 1 17.85 105 SER A O 1
ATOM 1177 N N . ARG A 1 75 ? 17.251 -1.195 25.04 1 14.4 106 ARG A N 1
ATOM 1178 C CA . ARG A 1 75 ? 18.606 -1.741 25.075 1 15.48 106 ARG A CA 1
ATOM 1179 C C . ARG A 1 75 ? 19.62 -0.732 24.547 1 19.41 106 ARG A C 1
ATOM 1180 O O . ARG A 1 75 ? 20.734 -0.621 25.077 1 23.73 106 ARG A O 1
ATOM 1201 N N . GLU A 1 76 ? 19.265 0 23.491 1 16.01 107 GLU A N 1
ATOM 1202 C CA . GLU A 1 76 ? 20.191 0.964 22.914 1 17.16 107 GLU A CA 1
ATOM 1203 C C . GLU A 1 76 ? 20.328 2.208 23.775 1 19.75 107 GLU A C 1
ATOM 1204 O O . GLU A 1 76 ? 21.321 2.933 23.655 1 21.85 107 GLU A O 1
ATOM 1216 N N . ARG A 1 77 ? 19.356 2.48 24.631 1 19.92 108 ARG A N 1
ATOM 1217 C CA . ARG A 1 77 ? 19.377 3.681 25.453 1 19.29 108 ARG A CA 1
ATOM 1218 C C . ARG A 1 77 ? 20.185 3.495 26.727 1 26.93 108 ARG A C 1
ATOM 1219 O O . ARG A 1 77 ? 20.673 4.482 27.288 1 22.19 108 ARG A O 1
ATOM 1240 N N . GLY A 1 78 ? 20.297 2.263 27.222 1 20.22 109 GLY A N 1
ATOM 1241 C CA . GLY A 1 78 ? 21.114 1.994 28.389 1 25.85 109 GLY A CA 1
ATOM 1242 C C . GLY A 1 78 ? 20.421 2.278 29.706 1 30.79 109 GLY A C 1
ATOM 1243 O O . GLY A 1 78 ? 20.32 1.392 30.569 1 27.03 109 GLY A O 1
ATOM 1247 N N . LYS A 1 79 ? 19.94 3.506 29.881 1 30.56 110 LYS A N 1
ATOM 1248 C CA . LYS A 1 79 ? 19.217 3.851 31.089 1 25.37 110 LYS A CA 1
ATOM 1249 C C . LYS A 1 79 ? 17.766 3.392 30.981 1 27.69 110 LYS A C 1
ATOM 1250 O O . LYS A 1 79 ? 17.262 3.138 29.884 1 21.3 110 LYS A O 1
ATOM 1269 N N . PRO A 1 80 ? 17.065 3.291 32.106 1 16.81 111 PRO A N 1
ATOM 1270 C CA . PRO A 1 80 ? 15.647 2.921 32.048 1 11.97 111 PRO A CA 1
ATOM 1271 C C . PRO A 1 80 ? 14.842 3.983 31.313 1 15.46 111 PRO A C 1
ATOM 1272 O O . PRO A 1 80 ? 15.04 5.183 31.507 1 16.27 111 PRO A O 1
ATOM 1283 N N . THR A 1 81 ? 13.96 3.536 30.42 1 10.41 112 THR A N 1
ATOM 1284 C CA . THR A 1 81 ? 13.146 4.445 29.627 1 13.96 112 THR A CA 1
ATOM 1285 C C . THR A 1 81 ? 11.784 4.588 30.291 1 13.68 112 THR A C 1
ATOM 1286 O O . THR A 1 81 ? 11.009 3.628 30.383 1 14.2 112 THR A O 1
ATOM 1297 N N . THR A 1 82 ? 11.52 5.784 30.787 1 13.11 113 THR A N 1
ATOM 1298 C CA . THR A 1 82 ? 10.294 6.097 31.498 1 11.04 113 THR A CA 1
ATOM 1299 C C . THR A 1 82 ? 9.508 7.146 30.724 1 11.76 113 THR A C 1
ATOM 1300 O O . THR A 1 82 ? 10.091 8.059 30.127 1 15.73 113 THR A O 1
ATOM 1311 N N . PHE A 1 83 ? 8.18 6.993 30.739 1 10.88 114 PHE A N 1
ATOM 1312 C CA . PHE A 1 83 ? 7.269 7.871 30.017 1 14.08 114 PHE A CA 1
ATOM 1313 C C . PHE A 1 83 ? 5.951 7.993 30.775 1 11.71 114 PHE A C 1
ATOM 1314 O O . PHE A 1 83 ? 5.509 7.058 31.443 1 12.78 114 PHE A O 1
ATOM 1331 N N . ARG A 1 84 ? 5.331 9.145 30.664 1 11.32 115 ARG A N 1
ATOM 1332 C CA . ARG A 1 84 ? 3.93 9.258 31.003 1 11.04 115 ARG A CA 1
ATOM 1333 C C . ARG A 1 84 ? 3.109 9.093 29.731 1 10.75 115 ARG A C 1
ATOM 1334 O O . ARG A 1 84 ? 3.555 9.494 28.652 1 11.59 115 ARG A O 1
ATOM 1355 N N . PRO A 1 85 ? 1.903 8.527 29.823 1 11.58 116 PRO A N 1
ATOM 1356 C CA . PRO A 1 85 ? 1.081 8.389 28.616 1 9.94 116 PRO A CA 1
ATOM 1357 C C . PRO A 1 85 ? 0.909 9.709 27.882 1 11.17 116 PRO A C 1
ATOM 1358 O O . PRO A 1 85 ? 0.88 9.732 26.641 1 11.78 116 PRO A O 1
ATOM 1369 N N . ASN A 1 86 ? 0.833 10.831 28.602 1 12.03 117 ASN A N 1
ATOM 1370 C CA . ASN A 1 86 ? 0.605 12.12 27.949 1 11.96 117 ASN A CA 1
ATOM 1371 C C . ASN A 1 86 ? 1.835 12.714 27.281 1 13.9 117 ASN A C 1
ATOM 1372 O O . ASN A 1 86 ? 1.743 13.828 26.754 1 19.02 117 ASN A O 1
ATOM 1383 N N . GLU A 1 87 ? 2.969 12.016 27.276 1 11.23 118 GLU A N 1
ATOM 1384 C CA . GLU A 1 87 ? 4.196 12.495 26.655 1 11.74 118 GLU A CA 1
ATOM 1385 C C . GLU A 1 87 ? 4.472 11.835 25.313 1 12.1 118 GLU A C 1
ATOM 1386 O O . GLU A 1 87 ? 5.344 12.295 24.575 1 13.05 118 GLU A O 1
ATOM 1398 N N . VAL A 1 88 ? 3.772 10.755 24.998 1 9.1 119 VAL A N 1
ATOM 1399 C CA . VAL A 1 88 ? 4.15 9.881 23.904 1 8.51 119 VAL A CA 1
ATOM 1400 C C . VAL A 1 88 ? 3.099 9.924 22.794 1 9.51 119 VAL A C 1
ATOM 1401 O O . VAL A 1 88 ? 2.021 10.504 22.942 1 11.74 119 VAL A O 1
ATOM 1414 N N . ILE A 1 89 ? 3.427 9.279 21.67 1 8.79 120 ILE A N 1
ATOM 1415 C CA . ILE A 1 89 ? 2.502 9.216 20.536 1 8.75 120 ILE A CA 1
ATOM 1416 C C . ILE A 1 89 ? 1.181 8.562 20.956 1 12.26 120 ILE A C 1
ATOM 1417 O O . ILE A 1 89 ? 1.125 7.743 21.892 1 9.9 120 ILE A O 1
ATOM 1433 N N . LYS A 1 90 ? 0.097 8.945 20.254 1 9.85 121 LYS A N 1
ATOM 1434 C CA . LYS A 1 90 ? -1.253 8.539 20.676 1 9.55 121 LYS A CA 1
ATOM 1435 C C . LYS A 1 90 ? -1.427 7.031 20.777 1 8.88 121 LYS A C 1
ATOM 1436 O O . LYS A 1 90 ? -2.163 6.553 21.651 1 9.73 121 LYS A O 1
ATOM 1455 N N . GLY A 1 91 ? -0.786 6.253 19.917 1 10.7 122 GLY A N 1
ATOM 1456 C CA . GLY A 1 91 ? -0.939 4.82 20.028 1 10.55 122 GLY A CA 1
ATOM 1457 C C . GLY A 1 91 ? -0.373 4.293 21.332 1 9.74 122 GLY A C 1
ATOM 1458 O O . GLY A 1 91 ? -0.906 3.339 21.914 1 9.91 122 GLY A O 1
ATOM 1462 N N . TRP A 1 92 ? 0.756 4.863 21.776 1 7.87 123 TRP A N 1
ATOM 1463 C CA . TRP A 1 92 ? 1.292 4.504 23.09 1 8.64 123 TRP A CA 1
ATOM 1464 C C . TRP A 1 92 ? 0.426 5.047 24.223 1 9.59 123 TRP A C 1
ATOM 1465 O O . TRP A 1 92 ? 0.243 4.379 25.238 1 9.12 123 TRP A O 1
ATOM 1486 N N . THR A 1 93 ? -0.071 6.279 24.086 1 7.85 124 THR A N 1
ATOM 1487 C CA . THR A 1 93 ? -0.949 6.83 25.114 1 8.79 124 THR A CA 1
ATOM 1488 C C . THR A 1 93 ? -2.105 5.879 25.368 1 9.15 124 THR A C 1
ATOM 1489 O O . THR A 1 93 ? -2.47 5.604 26.518 1 9.5 124 THR A O 1
ATOM 1500 N N . GLU A 1 94 ? -2.703 5.381 24.29 1 8.97 125 GLU A N 1
ATOM 1501 C CA . GLU A 1 94 ? -3.88 4.535 24.411 1 8.58 125 GLU A CA 1
ATOM 1502 C C . GLU A 1 94 ? -3.5 3.168 24.953 1 10.96 125 GLU A C 1
ATOM 1503 O O . GLU A 1 94 ? -4.152 2.646 25.856 1 9.39 125 GLU A O 1
ATOM 1515 N N . ALA A 1 95 ? -2.449 2.562 24.414 1 8.48 126 ALA A N 1
ATOM 1516 C CA . ALA A 1 95 ? -2.052 1.239 24.863 1 10.85 126 ALA A CA 1
ATOM 1517 C C . ALA A 1 95 ? -1.662 1.237 26.334 1 8.13 126 ALA A C 1
ATOM 1518 O O . ALA A 1 95 ? -2.059 0.34 27.081 1 9.17 126 ALA A O 1
ATOM 1525 N N . LEU A 1 96 ? -0.837 2.199 26.758 1 10.21 127 LEU A N 1
ATOM 1526 C CA . LEU A 1 96 ? -0.355 2.172 28.13 1 9.08 127 LEU A CA 1
ATOM 1527 C C . LEU A 1 96 ? -1.51 2.193 29.113 1 9.83 127 LEU A C 1
ATOM 1528 O O . LEU A 1 96 ? -1.467 1.51 30.142 1 9.95 127 LEU A O 1
ATOM 1544 N N . GLN A 1 97 ? -2.572 2.934 28.789 1 9.2 128 GLN A N 1
ATOM 1545 C CA . GLN A 1 97 ? -3.714 3.081 29.683 1 10.21 128 GLN A CA 1
ATOM 1546 C C . GLN A 1 97 ? -4.61 1.851 29.709 1 13.85 128 GLN A C 1
ATOM 1547 O O . GLN A 1 97 ? -5.609 1.836 30.447 1 10.55 128 GLN A O 1
ATOM 1561 N N . LEU A 1 98 ? -4.278 0.836 28.916 1 9.82 129 LEU A N 1
ATOM 1562 C CA . LEU A 1 98 ? -4.962 -0.45 28.902 1 8.89 129 LEU A CA 1
ATOM 1563 C C . LEU A 1 98 ? -4.035 -1.584 29.316 1 8.03 129 LEU A C 1
ATOM 1564 O O . LEU A 1 98 ? -4.405 -2.746 29.151 1 12.78 129 LEU A O 1
ATOM 1580 N N . MET A 1 99 ? -2.829 -1.279 29.788 1 8.51 130 MET A N 1
ATOM 1581 C CA . MET A 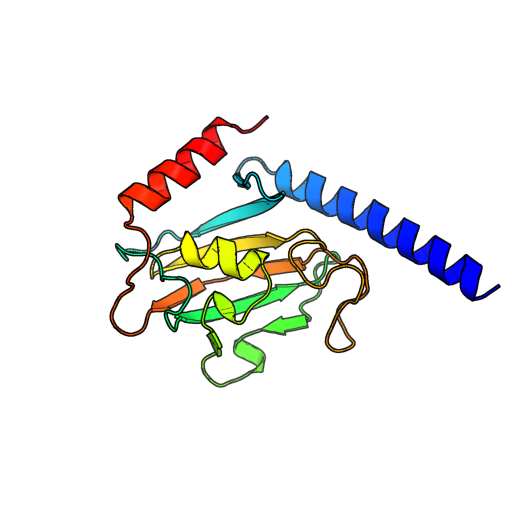1 99 ? -1.852 -2.244 30.255 1 7.73 130 MET A CA 1
ATOM 1582 C C . MET A 1 99 ? -1.641 -2.114 31.751 1 11.69 130 MET A C 1
ATOM 1583 O O . MET A 1 99 ? -1.739 -1.025 32.317 1 11.94 130 MET A O 1
ATOM 1597 N N . ARG A 1 100 ? -1.353 -3.246 32.374 1 10.82 131 ARG A N 1
ATOM 1598 C CA . ARG A 1 100 ? -0.975 -3.34 33.773 1 10.33 131 ARG A CA 1
ATOM 1599 C C . ARG A 1 100 ? 0.469 -3.829 33.873 1 11.6 131 ARG A C 1
ATOM 1600 O O . ARG A 1 100 ? 1.074 -4.31 32.906 1 11.42 131 ARG A O 1
ATOM 1621 N N . GLU A 1 101 ? 1.054 -3.655 35.058 1 10.35 132 GLU A N 1
ATOM 1622 C CA . GLU A 1 101 ? 2.424 -4.09 35.267 1 10.75 132 GLU A CA 1
ATOM 1623 C C . GLU A 1 101 ? 2.578 -5.564 34.921 1 11.44 132 GLU A C 1
ATOM 1624 O O . GLU A 1 101 ? 1.79 -6.413 35.363 1 12.01 132 GLU A O 1
ATOM 1636 N N . GLY A 1 102 ? 3.609 -5.846 34.142 1 11.42 133 GLY A N 1
ATOM 1637 C CA . GLY A 1 102 ? 3.924 -7.164 33.661 1 12.18 133 GLY A CA 1
ATOM 1638 C C . GLY A 1 102 ? 3.345 -7.499 32.303 1 11.32 133 GLY A C 1
ATOM 1639 O O . GLY A 1 102 ? 3.756 -8.515 31.717 1 13.36 133 GLY A O 1
ATOM 1643 N N . ASP A 1 103 ? 2.388 -6.709 31.805 1 9.24 134 ASP A N 1
ATOM 1644 C CA . ASP A 1 103 ? 1.877 -6.915 30.457 1 9.48 134 ASP A CA 1
ATOM 1645 C C . ASP A 1 103 ? 2.983 -6.656 29.446 1 11.94 134 ASP A C 1
ATOM 1646 O O . ASP A 1 103 ? 3.754 -5.693 29.557 1 11.01 134 ASP A O 1
ATOM 1655 N N . ARG A 1 104 ? 3.02 -7.495 28.419 1 10.52 135 ARG A N 1
ATOM 1656 C CA . ARG A 1 104 ? 3.891 -7.301 27.263 1 9.92 135 ARG A CA 1
ATOM 1657 C C . ARG A 1 104 ? 3.015 -7.453 26.034 1 11.66 135 ARG A C 1
ATOM 1658 O O . ARG A 1 104 ? 2.371 -8.497 25.864 1 9.57 135 ARG A O 1
ATOM 1679 N N . TRP A 1 105 ? 2.972 -6.41 25.203 1 9.68 136 TRP A N 1
ATOM 1680 C CA . TRP A 1 105 ? 2.135 -6.368 24.012 1 8.65 136 TRP A CA 1
ATOM 1681 C C . TRP A 1 105 ? 2.967 -6.013 22.789 1 8.93 136 TRP A C 1
ATOM 1682 O O . TRP A 1 105 ? 3.955 -5.272 22.875 1 9.96 136 TRP A O 1
ATOM 1703 N N . ARG A 1 106 ? 2.533 -6.511 21.646 1 8.7 137 ARG A N 1
ATOM 1704 C CA . ARG A 1 106 ? 3.029 -6.061 20.358 1 10.39 137 ARG A CA 1
ATOM 1705 C C . ARG A 1 106 ? 1.996 -5.084 19.798 1 7.26 137 ARG A C 1
ATOM 1706 O O . ARG A 1 106 ? 0.817 -5.426 19.694 1 10.26 137 ARG A O 1
ATOM 1727 N N . LEU A 1 107 ? 2.432 -3.858 19.518 1 8.23 138 LEU A N 1
ATOM 1728 C CA . LEU A 1 107 ? 1.564 -2.814 19.005 1 9.86 138 LEU A CA 1
ATOM 1729 C C . LEU A 1 107 ? 1.843 -2.603 17.532 1 9 138 LEU A C 1
ATOM 1730 O O . LEU A 1 107 ? 2.999 -2.576 17.098 1 9.61 138 LEU A O 1
ATOM 1746 N N . PHE A 1 108 ? 0.78 -2.396 16.783 1 8 139 PHE A N 1
ATOM 1747 C CA . PHE A 1 108 ? 0.864 -1.98 15.393 1 6.54 139 PHE A CA 1
ATOM 1748 C C . PHE A 1 108 ? 0.067 -0.693 15.326 1 8.32 139 PHE A C 1
ATOM 1749 O O . PHE A 1 108 ? -1.146 -0.713 15.543 1 8.71 139 PHE A O 1
ATOM 1766 N N . ILE A 1 109 ? 0.762 0.412 15.101 1 8.45 140 ILE A N 1
ATOM 1767 C CA . ILE A 1 109 ? 0.212 1.749 15.282 1 6.95 140 ILE A CA 1
ATOM 1768 C C . ILE A 1 109 ? 0.077 2.374 13.899 1 6.37 140 ILE A C 1
ATOM 1769 O O . ILE A 1 109 ? 1.093 2.594 13.228 1 7.83 140 ILE A O 1
ATOM 1785 N N . PRO A 1 11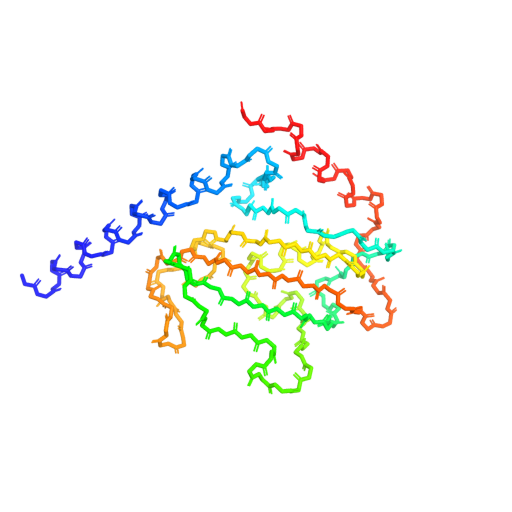0 ? -1.131 2.714 13.447 1 7.54 141 PRO A N 1
ATOM 1786 C CA . PRO A 1 110 ? -1.267 3.406 12.168 1 8.92 141 PRO A CA 1
ATOM 1787 C C . PRO A 1 110 ? -0.645 4.79 12.243 1 8.21 141 PRO A C 1
ATOM 1788 O O . PRO A 1 110 ? -0.515 5.398 13.307 1 7.65 141 PRO A O 1
ATOM 1799 N N . TYR A 1 111 ? -0.294 5.309 11.067 1 9.84 142 TYR A N 1
ATOM 1800 C CA . TYR A 1 111 ? 0.478 6.541 11.04 1 8.08 142 TYR A CA 1
ATOM 1801 C C . TYR A 1 111 ? -0.238 7.676 11.768 1 7.39 142 TYR A C 1
ATOM 1802 O O . TYR A 1 111 ? 0.425 8.521 12.387 1 9.72 142 TYR A O 1
ATOM 1820 N N . ASP A 1 112 ? -1.58 7.726 11.73 1 9.31 143 ASP A N 1
ATOM 1821 C CA . ASP A 1 112 ? -2.286 8.849 12.335 1 8.22 143 ASP A CA 1
ATOM 1822 C C . ASP A 1 112 ? -2.271 8.809 13.859 1 11.1 143 ASP A C 1
ATOM 1823 O O . ASP A 1 112 ? -2.654 9.798 14.498 1 13.06 143 ASP A O 1
ATOM 1832 N N . LEU A 1 113 ? -1.844 7.697 14.461 1 10.37 144 LEU A N 1
ATOM 1833 C CA . LEU A 1 113 ? -1.652 7.576 15.905 1 9.88 144 LEU A CA 1
ATOM 1834 C C . LEU A 1 113 ? -0.168 7.551 16.245 1 9.05 144 LEU A C 1
ATOM 1835 O O . LEU A 1 113 ? 0.221 7.273 17.401 1 8.94 144 LEU A O 1
ATOM 1851 N N . ALA A 1 114 ? 0.675 7.86 15.254 1 7.48 145 ALA A N 1
ATOM 1852 C CA . ALA A 1 114 ? 2.12 7.902 15.454 1 8.29 145 ALA A CA 1
ATOM 1853 C C . ALA A 1 114 ? 2.595 9.292 15.054 1 8.78 145 ALA A C 1
ATOM 1854 O O . ALA A 1 114 ? 2.165 10.274 15.659 1 12.21 145 ALA A O 1
ATOM 1861 N N . TYR A 1 115 ? 3.483 9.402 14.066 1 8.22 146 TYR A N 1
ATOM 1862 C CA . TYR A 1 115 ? 4.054 10.681 13.647 1 7.86 146 TYR A CA 1
ATOM 1863 C C . TYR A 1 115 ? 3.367 11.28 12.417 1 10.27 146 TYR A C 1
ATOM 1864 O O . TYR A 1 115 ? 3.824 12.309 11.884 1 9.6 146 TYR A O 1
ATOM 1882 N N . GLY A 1 116 ? 2.266 10.683 11.973 1 10.15 147 GLY A N 1
ATOM 1883 C CA . GLY A 1 116 ? 1.396 11.367 11.028 1 12.08 147 GLY A CA 1
ATOM 1884 C C . GLY A 1 116 ? 2.082 11.62 9.705 1 10.46 147 GLY A C 1
ATOM 1885 O O . GLY A 1 116 ? 2.905 10.831 9.239 1 9.19 147 GLY A O 1
ATOM 1889 N N . VAL A 1 117 ? 1.722 12.742 9.073 1 11.85 148 VAL A N 1
ATOM 1890 C CA . VAL A 1 117 ? 2.34 13.136 7.807 1 11.37 148 VAL A CA 1
ATOM 1891 C C . VAL A 1 117 ? 3.725 13.737 7.994 1 9.75 148 VAL A C 1
ATOM 1892 O O . VAL A 1 117 ? 4.466 13.895 7.007 1 12.77 148 VAL A O 1
ATOM 1905 N N . THR A 1 118 ? 4.101 14.089 9.232 1 11.33 149 THR A N 1
ATOM 1906 C CA . THR A 1 118 ? 5.391 14.72 9.476 1 11.02 149 THR A CA 1
ATOM 1907 C C . THR A 1 118 ? 6.524 13.716 9.553 1 12.61 149 THR A C 1
ATOM 1908 O O . THR A 1 118 ? 7.633 14.004 9.088 1 14.77 149 THR A O 1
ATOM 1927 N N . GLY A 1 119 ? 6.293 12.56 10.179 1 10.41 150 GLY A N 1
ATOM 1928 C CA . GLY A 1 119 ? 7.409 11.681 10.461 1 14.23 150 GLY A CA 1
ATOM 1929 C C . GLY A 1 119 ? 8.175 12.184 11.67 1 14.45 150 GLY A C 1
ATOM 1930 O O . GLY A 1 119 ? 7.759 13.097 12.371 1 12.08 150 GLY A O 1
ATOM 1934 N N . GLY A 1 120 ? 9.325 11.573 11.911 1 12.62 151 GLY A N 1
ATOM 1935 C CA . GLY A 1 120 ? 10.062 11.97 13.097 1 15.76 151 GLY A CA 1
ATOM 1936 C C . GLY A 1 120 ? 11.502 11.51 13.195 1 17.06 151 GLY A C 1
ATOM 1937 O O . GLY A 1 120 ? 11.886 10.466 12.648 1 15.59 151 GLY A O 1
ATOM 1941 N N . GLY A 1 121 ? 12.299 12.308 13.917 1 19.91 152 GLY A N 1
ATOM 1942 C CA . GLY A 1 121 ? 13.655 11.954 14.328 1 18.49 152 GLY A CA 1
ATOM 1943 C C . GLY A 1 121 ? 14.623 11.607 13.218 1 26.01 152 GLY A C 1
ATOM 1944 O O . GLY A 1 121 ? 15.711 11.078 13.483 1 27.54 152 GLY A O 1
ATOM 1948 N N . GLY A 1 122 ? 14.251 11.912 11.976 1 27.61 153 GLY A N 1
ATOM 1949 C CA . GLY A 1 122 ? 15.095 11.611 10.844 1 28.82 153 GLY A CA 1
ATOM 1950 C C . GLY A 1 122 ? 15.098 10.167 10.4 1 28.19 153 GLY A C 1
ATOM 1951 O O . GLY A 1 122 ? 15.755 9.854 9.4 1 31.05 153 GLY A O 1
ATOM 1955 N N . MET A 1 123 ? 14.402 9.263 11.103 1 22.42 154 MET A N 1
ATOM 1956 C CA . MET A 1 123 ? 14.364 7.877 10.671 1 17.74 154 MET A CA 1
ATOM 1957 C C . MET A 1 123 ? 12.96 7.341 10.472 1 21.7 154 MET A C 1
ATOM 1958 O O . MET A 1 123 ? 12.821 6.232 9.951 1 20.05 154 MET A O 1
ATOM 1972 N N . ILE A 1 124 ? 11.925 8.08 10.858 1 14 155 ILE A N 1
ATOM 1973 C CA . ILE A 1 124 ? 10.544 7.654 10.662 1 12.91 155 ILE A CA 1
ATOM 1974 C C . ILE A 1 124 ? 9.956 8.507 9.54 1 12.34 155 ILE A C 1
ATOM 1975 O O . ILE A 1 124 ? 9.762 9.712 9.735 1 12.77 155 ILE A O 1
ATOM 1991 N N . PRO A 1 125 ? 9.718 7.964 8.345 1 12.5 156 PRO A N 1
ATOM 1992 C CA . PRO A 1 125 ? 9.246 8.81 7.256 1 10.85 156 PRO A CA 1
ATOM 1993 C C . PRO A 1 125 ? 7.796 9.221 7.443 1 12.79 156 PRO A C 1
ATOM 1994 O O . PRO A 1 125 ? 7.062 8.621 8.241 1 11.59 156 PRO A O 1
ATOM 2005 N N . PRO A 1 126 ? 7.343 10.217 6.685 1 12.25 157 PRO A N 1
ATOM 2006 C CA . PRO A 1 126 ? 5.912 10.519 6.624 1 10.58 157 PRO A CA 1
ATOM 2007 C C . PRO A 1 126 ? 5.078 9.273 6.367 1 9.88 157 PRO A C 1
ATOM 2008 O O . PRO A 1 126 ? 5.494 8.376 5.638 1 10.19 157 PRO A O 1
ATOM 2019 N N . TYR A 1 127 ? 3.884 9.254 6.964 1 11.87 158 TYR A N 1
ATOM 2020 C CA . TYR A 1 127 ? 2.86 8.24 6.716 1 10.53 158 TYR A CA 1
ATOM 2021 C C . TYR A 1 127 ? 3.298 6.849 7.157 1 10.2 158 TYR A C 1
ATOM 2022 O O . TYR A 1 127 ? 2.815 5.851 6.61 1 11.98 158 TYR A O 1
ATOM 2040 N N . SER A 1 128 ? 4.183 6.752 8.15 1 9.96 159 SER A N 1
ATOM 2041 C CA . SER A 1 128 ? 4.642 5.41 8.562 1 8.57 159 SER A CA 1
ATOM 2042 C C . SER A 1 128 ? 3.768 4.81 9.664 1 8.84 159 SER A C 1
ATOM 2043 O O . SER A 1 128 ? 3.604 5.417 10.725 1 8.39 159 SER A O 1
ATOM 2051 N N . PRO A 1 129 ? 3.282 3.588 9.516 1 9.03 160 PRO A N 1
ATOM 2052 C CA . PRO A 1 129 ? 2.89 2.826 10.696 1 6.81 160 PRO A CA 1
ATOM 2053 C C . PRO A 1 129 ? 4.133 2.398 11.458 1 9.9 160 PRO A C 1
ATOM 2054 O O . PRO A 1 129 ? 5.234 2.354 10.916 1 10.75 160 PRO A O 1
ATOM 2065 N N . LEU A 1 130 ? 3.946 2.042 12.726 1 6.98 161 LEU A N 1
ATOM 2066 C CA . LEU A 1 130 ? 5.051 1.616 13.567 1 8.94 161 LEU A CA 1
ATOM 2067 C C . LEU A 1 130 ? 4.674 0.337 14.296 1 10.26 161 LEU A C 1
ATOM 2068 O O . LEU A 1 130 ? 3.509 0.127 14.664 1 10.66 161 LEU A O 1
ATOM 2084 N N . GLU A 1 131 ? 5.672 -0.508 14.512 1 9.16 162 GLU A N 1
ATOM 2085 C CA . GLU A 1 131 ? 5.511 -1.728 15.301 1 8 162 GLU A CA 1
ATOM 2086 C C . GLU A 1 131 ? 6.333 -1.607 16.578 1 7.38 162 GLU A C 1
ATOM 2087 O O . GLU A 1 131 ? 7.485 -1.144 16.532 1 9.94 162 GLU A O 1
ATOM 2099 N N . PHE A 1 132 ? 5.738 -1.935 17.72 1 7.75 163 PHE A N 1
ATOM 2100 C CA . PHE A 1 132 ? 6.468 -1.904 18.976 1 8.26 163 PHE A CA 1
ATOM 2101 C C . PHE A 1 132 ? 6.252 -3.2 19.742 1 9.16 163 PHE A C 1
ATOM 2102 O O . PHE A 1 132 ? 5.161 -3.776 19.736 1 10.54 163 PHE A O 1
ATOM 2119 N N . ASP A 1 133 ? 7.298 -3.644 20.417 1 7.73 164 ASP A N 1
ATOM 2120 C CA . ASP A 1 133 ? 7.207 -4.597 21.518 1 10.9 164 ASP A CA 1
ATOM 2121 C C . ASP A 1 133 ? 7.348 -3.778 22.79 1 8.82 164 ASP A C 1
ATOM 2122 O O . ASP A 1 133 ? 8.38 -3.132 22.99 1 12.3 164 ASP A O 1
ATOM 2131 N N . VAL A 1 134 ? 6.327 -3.804 23.648 1 8.3 165 VAL A N 1
ATOM 2132 C CA A VAL A 1 134 ? 6.234 -2.932 24.821 0.55 8.46 165 VAL A CA 1
ATOM 2133 C CA B VAL A 1 134 ? 6.282 -2.95 24.829 0.45 8.48 165 VAL A CA 1
ATOM 2134 C C . VAL A 1 134 ? 5.979 -3.805 26.043 1 8.82 165 VAL A C 1
ATOM 2135 O O . VAL A 1 134 ? 4.994 -4.547 26.065 1 9.75 165 VAL A O 1
ATOM 2160 N N . GLU A 1 135 ? 6.834 -3.695 27.06 1 9.88 166 GLU A N 1
ATOM 2161 C CA . GLU A 1 135 ? 6.606 -4.35 28.342 1 9.63 166 GLU A CA 1
ATOM 2162 C C . GLU A 1 135 ? 6.536 -3.29 29.426 1 9.64 166 GLU A C 1
ATOM 2163 O O . GLU A 1 135 ? 7.455 -2.481 29.575 1 10.8 166 GLU A O 1
ATOM 2175 N N . LEU A 1 136 ? 5.436 -3.281 30.165 1 9.15 167 LEU A N 1
ATOM 2176 C CA . LEU A 1 136 ? 5.233 -2.312 31.238 1 9.6 167 LEU A CA 1
ATOM 2177 C C . LEU A 1 136 ? 5.863 -2.898 32.487 1 10.18 167 LEU A C 1
ATOM 2178 O O . LEU A 1 136 ? 5.325 -3.825 33.1 1 11.78 167 LEU A O 1
ATOM 2194 N N . ILE A 1 137 ? 7.029 -2.371 32.845 1 10.78 168 ILE A N 1
ATOM 2195 C CA . ILE A 1 137 ? 7.772 -2.895 33.981 1 12.09 168 ILE A CA 1
ATOM 2196 C C . ILE A 1 137 ? 7.122 -2.462 35.281 1 10.33 168 ILE A C 1
ATOM 2197 O O . ILE A 1 137 ? 6.887 -3.282 36.18 1 12.84 168 ILE A O 1
ATOM 2226 N N . SER A 1 138 ? 6.811 -1.167 35.395 1 10.89 169 SER A N 1
ATOM 2227 C CA . SER A 1 138 ? 6.336 -0.595 36.64 1 12.53 169 SER A CA 1
ATOM 2228 C C . SER A 1 138 ? 5.676 0.755 36.395 1 12.23 169 SER A C 1
ATOM 2229 O O . SER A 1 138 ? 5.991 1.456 35.431 1 11.89 169 SER A O 1
ATOM 2237 N N . ILE A 1 139 ? 4.706 1.074 37.246 1 8.86 170 ILE A N 1
ATOM 2238 C CA . ILE A 1 139 ? 4.078 2.384 37.304 1 11.02 170 ILE A CA 1
ATOM 2239 C C . ILE A 1 139 ? 4.442 3.011 38.643 1 10.59 170 ILE A C 1
ATOM 2240 O O . ILE A 1 139 ? 4.177 2.423 39.698 1 11.89 170 ILE A O 1
ATOM 2256 N N . LYS A 1 140 ? 5.027 4.201 38.615 1 12.21 171 LYS A N 1
ATOM 2257 C CA . LYS A 1 140 ? 5.436 4.834 39.866 1 14.8 171 LYS A CA 1
ATOM 2258 C C . LYS A 1 140 ? 4.234 5.067 40.778 1 14.9 171 LYS A C 1
ATOM 2259 O O . LYS A 1 140 ? 3.245 5.695 40.384 1 18.6 171 LYS A O 1
ATOM 2278 N N . ASP A 1 141 ? 4.326 4.544 42.002 1 12.86 172 ASP A N 1
ATOM 2279 C CA . ASP A 1 141 ? 3.296 4.666 43.037 1 15.27 172 ASP A CA 1
ATOM 2280 C C . ASP A 1 141 ? 2.055 3.834 42.743 1 20.37 172 ASP A C 1
ATOM 2281 O O . ASP A 1 141 ? 1.019 4.015 43.411 1 24.07 172 ASP A O 1
ATOM 2290 N N . GLY A 1 142 ? 2.121 2.926 41.763 1 18.2 173 GLY A N 1
ATOM 2291 C CA . GLY A 1 142 ? 1.211 1.8 41.651 1 19.12 173 GLY A CA 1
ATOM 2292 C C . GLY A 1 142 ? 0.247 1.842 40.475 1 25.9 173 GLY A C 1
ATOM 2293 O O . GLY A 1 142 ? -0.192 0.782 40.009 1 24.24 173 GLY A O 1
ATOM 2297 N N . GLY A 1 143 ? -0.125 3.021 40.021 1 18.98 174 GLY A N 1
ATOM 2298 C CA . GLY A 1 143 ? -1.14 3.116 38.983 1 14.99 174 GLY A CA 1
ATOM 2299 C C . GLY A 1 143 ? -2.448 3.685 39.495 1 17.46 174 GLY A C 1
ATOM 2300 O O . GLY A 1 143 ? -3.059 3.125 40.411 1 16.03 174 GLY A O 1
ATOM 2304 N N . LYS A 1 144 ? -2.883 4.796 38.899 1 12.84 175 LYS A N 1
ATOM 2305 C CA . LYS A 1 144 ? -4.082 5.517 39.316 1 14.98 175 LYS A CA 1
ATOM 2306 C C . LYS A 1 144 ? -5.12 5.576 38.202 1 13.52 175 LYS A C 1
ATOM 2307 O O . LYS A 1 144 ? -6.1 6.34 38.303 1 15.8 175 LYS A O 1
ATOM 2326 N N . GLY A 1 145 ? -4.934 4.793 37.146 1 11.71 176 GLY A N 1
ATOM 2327 C CA . GLY A 1 145 ? -5.857 4.758 36.038 1 12.82 176 GLY A CA 1
ATOM 2328 C C . GLY A 1 145 ? -6.875 3.655 36.193 1 12.19 176 GLY A C 1
ATOM 2329 O O . GLY A 1 145 ? -7.333 3.358 37.303 1 14.02 176 GLY A O 1
ATOM 2333 N N . ARG A 1 146 ? -7.212 3.022 35.078 1 13.16 177 ARG A N 1
ATOM 2334 C CA . ARG A 1 146 ? -8.29 2.046 35.053 1 9.62 177 ARG A CA 1
ATOM 2335 C C . ARG A 1 146 ? -7.958 0.85 35.931 1 14.93 177 ARG A C 1
ATOM 2336 O O . ARG A 1 146 ? -6.803 0.432 36.048 1 14.23 177 ARG A O 1
ATOM 2357 N N . THR A 1 147 ? -8.988 0.289 36.555 1 11.79 178 THR A N 1
ATOM 2358 C CA . THR A 1 147 ? -8.864 -1.007 37.206 1 11.69 178 THR A CA 1
ATOM 2359 C C . THR A 1 147 ? -8.73 -2.108 36.152 1 15.62 178 THR A C 1
ATOM 2360 O O . THR A 1 147 ? -9.112 -1.942 34.985 1 14.81 178 THR A O 1
ATOM 2371 N N . ALA A 1 148 ? -8.177 -3.245 36.575 1 18.47 179 ALA A N 1
ATOM 2372 C CA . ALA A 1 148 ? -8.093 -4.398 35.685 1 17.38 179 ALA A CA 1
ATOM 2373 C C . ALA A 1 148 ? -9.463 -4.783 35.16 1 18.38 179 ALA A C 1
ATOM 2374 O O . ALA A 1 148 ? -9.61 -5.155 33.991 1 16.78 179 ALA A O 1
ATOM 2381 N N . GLU A 1 149 ? -10.484 -4.703 36.005 1 14.94 180 GLU A N 1
ATOM 2382 C CA . GLU A 1 149 ? -11.838 -5.007 35.546 1 18.66 180 GLU A CA 1
ATOM 2383 C C . GLU A 1 149 ? -12.267 -4.072 34.424 1 14.7 180 GLU A C 1
ATOM 2384 O O . GLU A 1 149 ? -12.857 -4.512 33.431 1 18.1 180 GLU A O 1
ATOM 2396 N N . GLU A 1 150 ? -12.004 -2.779 34.56 1 12.03 181 GLU A N 1
ATOM 2397 C CA . GLU A 1 150 ? -12.412 -1.864 33.503 1 14.47 181 GLU A CA 1
ATOM 2398 C C . GLU A 1 150 ? -11.63 -2.134 32.225 1 15.73 181 GLU A C 1
ATOM 2399 O O .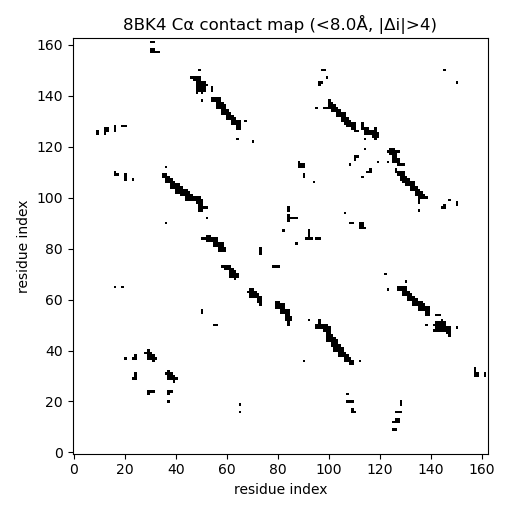 GLU A 1 150 ? -12.194 -2.076 31.125 1 16.52 181 GLU A O 1
ATOM 2411 N N . VAL A 1 151 ? -10.326 -2.388 32.349 1 15.46 182 VAL A N 1
ATOM 2412 C CA . VAL A 1 151 ? -9.521 -2.717 31.177 1 13.74 182 VAL A CA 1
ATOM 2413 C C . VAL A 1 151 ? -10.107 -3.931 30.487 1 14.38 182 VAL A C 1
ATOM 2414 O O . VAL A 1 151 ? -10.255 -3.974 29.257 1 13.82 182 VAL A O 1
ATOM 2427 N N . ASP A 1 152 ? -10.448 -4.942 31.273 1 13.55 183 ASP A N 1
ATOM 2428 C CA . ASP A 1 152 ? -10.963 -6.172 30.686 1 15.12 183 ASP A CA 1
ATOM 2429 C C . ASP A 1 152 ? -12.278 -5.929 29.952 1 15.58 183 ASP A C 1
ATOM 2430 O O . ASP A 1 152 ? -12.511 -6.503 28.878 1 18.45 183 ASP A O 1
ATOM 2439 N N . GLU A 1 153 ? -13.122 -5.036 30.472 1 15.8 184 GLU A N 1
ATOM 2440 C CA . GLU A 1 153 ? -14.369 -4.714 29.783 1 15.37 184 GLU A CA 1
ATOM 2441 C C . GLU A 1 153 ? -14.073 -4.174 28.394 1 16.65 184 GLU A C 1
ATOM 2442 O O . GLU A 1 153 ? -14.692 -4.577 27.394 1 14.3 184 GLU A O 1
ATOM 2454 N N . ILE A 1 154 ? -13.124 -3.248 28.324 1 14.4 185 ILE A N 1
ATOM 2455 C CA . ILE A 1 154 ? -12.799 -2.59 27.072 1 15.63 185 ILE A CA 1
ATOM 2456 C C . ILE A 1 154 ? -12.189 -3.582 26.096 1 14.25 185 ILE A C 1
ATOM 2457 O O . ILE A 1 154 ? -12.553 -3.615 24.913 1 14.64 185 ILE A O 1
ATOM 2473 N N . LEU A 1 155 ? -11.251 -4.402 26.571 1 12.86 186 LEU A N 1
ATOM 2474 C CA . LEU A 1 155 ? -10.549 -5.303 25.666 1 14.41 186 LEU A CA 1
ATOM 2475 C C . LEU A 1 155 ? -11.446 -6.463 25.238 1 15.94 186 LEU A C 1
ATOM 2476 O O . LEU A 1 155 ? -11.381 -6.911 24.085 1 16.49 186 LEU A O 1
ATOM 2492 N N . ARG A 1 156 ? -12.324 -6.936 26.12 1 14.72 187 ARG A N 1
ATOM 2493 C CA . ARG A 1 156 ? -13.283 -7.956 25.708 1 16.58 187 ARG A CA 1
ATOM 2494 C C . ARG A 1 156 ? -14.229 -7.425 24.644 1 16.05 187 ARG A C 1
ATOM 2495 O O . ARG A 1 156 ? -14.533 -8.128 23.674 1 17.8 187 ARG A O 1
ATOM 2516 N N . LYS A 1 157 ? -14.727 -6.201 24.816 1 14.7 188 LYS A N 1
ATOM 2517 C CA . LYS A 1 157 ? -15.574 -5.619 23.784 1 16.93 188 LYS A CA 1
ATOM 2518 C C . LYS A 1 157 ? -14.84 -5.554 22.448 1 12.68 188 LYS A C 1
ATOM 2519 O O . LYS A 1 157 ? -15.407 -5.884 21.402 1 15.85 188 LYS A O 1
ATOM 2538 N N . ALA A 1 158 ? -13.559 -5.188 22.463 1 13.13 189 ALA A N 1
ATOM 2539 C CA . ALA A 1 158 ? -12.825 -5.074 21.205 1 14.88 189 ALA A CA 1
ATOM 2540 C C . ALA A 1 158 ? -12.595 -6.438 20.552 1 13.71 189 ALA A C 1
ATOM 2541 O O . ALA A 1 158 ? -12.682 -6.568 19.326 1 15.68 189 ALA A O 1
ATOM 2548 N N . GLU A 1 159 ? -12.311 -7.47 21.346 1 12.98 190 GLU A N 1
ATOM 2549 C CA . GLU A 1 159 ? -12.209 -8.825 20.816 1 12.38 190 GLU A CA 1
ATOM 2550 C C . GLU A 1 159 ? -13.544 -9.255 20.223 1 17.17 190 GLU A C 1
ATOM 2551 O O . GLU A 1 159 ? -13.595 -9.844 19.138 1 17.1 190 GLU A O 1
ATOM 2563 N N . GLU A 1 160 ? -14.64 -8.935 20.911 1 14.56 191 GLU A N 1
ATOM 2564 C CA . GLU A 1 160 ? -15.955 -9.386 20.472 1 17.01 191 GLU A CA 1
ATOM 2565 C C . GLU A 1 160 ? -16.404 -8.645 19.225 1 16.39 191 GLU A C 1
ATOM 2566 O O . GLU A 1 160 ? -17.146 -9.204 18.401 1 18.04 191 GLU A O 1
ATOM 2578 N N . ASP A 1 161 ? -15.998 -7.388 19.086 1 18.06 192 ASP A N 1
ATOM 2579 C CA . ASP A 1 161 ? -16.345 -6.558 17.942 1 22.58 192 ASP A CA 1
ATOM 2580 C C . ASP A 1 161 ? -15.541 -6.899 16.691 1 21.98 192 ASP A C 1
ATOM 2581 O O . ASP A 1 161 ? -15.747 -6.256 15.657 1 20.8 192 ASP A O 1
ATOM 2590 N N . ARG A 1 162 ? -14.63 -7.874 16.745 1 16.99 193 ARG A N 1
ATOM 2591 C CA . ARG A 1 162 ? -13.817 -8.186 15.579 1 17.66 193 ARG A CA 1
ATOM 2592 C C . ARG A 1 162 ? -14.729 -8.489 14.407 1 21.3 193 ARG A C 1
ATOM 2593 O O . ARG A 1 162 ? -15.667 -9.285 14.52 1 20.03 193 ARG A O 1
ATOM 2614 N N . GLU A 1 163 ? -14.435 -7.857 13.282 1 20.03 194 GLU A N 1
ATOM 2615 C CA . GLU A 1 163 ? -15.3 -7.868 12.13 1 25.31 194 GLU A CA 1
ATOM 2616 C C . GLU A 1 163 ? -15.261 -9.23 11.437 1 34.31 194 GLU A C 1
ATOM 2617 O O . GLU A 1 163 ? -16.28 -9.716 10.928 1 35.53 194 GLU A O 1
#

Foldseek 3Di:
DVVVVVVVVLVVLQVVQVVLLVVQCPPPQWFAAPVSKIKHWDWADPAFAFADQFWKWFKFKWKAWSVGHTDDTPVVVVDTDIDGLPVAFQSSVVVRRLHGAFTWMKIWAWQVSHVAQPADDVPGHGRTIMIMTMHTHDTVPRHDHDTNVVSCVRRVVRVVPSD

Organism: Trypanosoma cruzi (NCBI:txid5693)

InterPro domains:
  IPR001179 FKBP-type peptidyl-prolyl cis-trans isomerase domain [PF00254] (78-168)
  IPR001179 FKBP-type peptidyl-prolyl cis-trans isomerase domain [PS50059] (85-171)
  IPR046357 Peptidyl-prolyl cis-trans isomerase domain superfamily [G3DSA:3.10.50.40] (30-196)

Nearest PDB structures (foldseek):
  8p3d-assembly1_A  TM=9.874E-01  e=2.514E-30  Trypanosoma cruzi
  8bjd-assembly1_A  TM=9.333E-01  e=1.583E-15  Legionella pneumophila
  8r39-assembly1_C-2  TM=9.342E-01  e=1.677E-15  Legionella pneumophila
  7dek-assembly2_D  TM=9.614E-01  e=1.128E-14  Pseudomonas aeruginosa PAO1
  8bk6-assembly1_B  TM=9.714E-01  e=1.421E-14  Legionella pneumophila

Secondary structure (DSSP, 8-state):
-HHHHHHHHHHHHHHHHHHHHHHHHHSTT-EE-TTS-EEEEEE-----BPPPTT--EEEEEEEE-TTS-EEEEHHHH-S--EE-GGGS-HHHHHHHTT--TT-EEEEEE-GGGTTTTT-BTTTB-TT--EEEEEEEEEEGGG--S-BHHHHHHHHHHHHHT--

Sequence (163 aa):
DAASHEERMNNYRKRVGRLFMEQKAAQPDAVKLPSGLVFQRIARGSGKRAPAIDDKCEVHYTGRLRDGTVFDSSRERGKPTTFRPNEVIKGWTEALQLMREGDRWRLFIPYDLAYGVTGGGGMIPPYSPLEFDVVELISIKDGGKGRTAEEVDEILRKAEEDRE

CATH classification: 3.10.50.40

Solvent-accessible surface area: 9139 Å² total; per-residue (Å²): 132,88,68,55,96,111,114,161,59,28,81,87,71,96,125,26,4,119,90,21,22,94,100,35,22,66,39,131,90,8,11,115,5,131,49,21,0,0,0,14,65,60,42,178,17,119,20,109,76,1,1,20,80,85,14,82,0,60,2,98,13,37,0,95,35,94,110,30,74,64,42,27,8,10,199,127,137,70,154,88,12,54,49,90,0,84,105,35,27,116,0,9,24,48,1,1,39,4,0,33,51,30,5,86,3,74,1,3,0,17,54,73,20,10,89,19,88,112,10,18,74,90,96,16,54,38,37,13,2,0,28,13,34,0,58,0,74,40,6,129,113,43,5,120,20,78,46,16,100,70,1,64,102,53,2,131,126,7,75,119,88,118,217

B-factor: mean 18.82, std 10.98, range [6.37, 76.59]

Radius of gyration: 16.25 Å; Cα contacts (8 Å, |Δi|>4): 350; chains: 1; bounding box: 38×33×54 Å